Protein AF-A0A803NQQ2-F1 (afdb_monomer_lite)

InterPro domains:
  IPR007873 Glycosyltransferase, ALG3 [PF05208] (1-62)
  IPR007873 Glycosyltransferase, ALG3 [PTHR12646] (1-79)

Sequence (92 aa):
MFV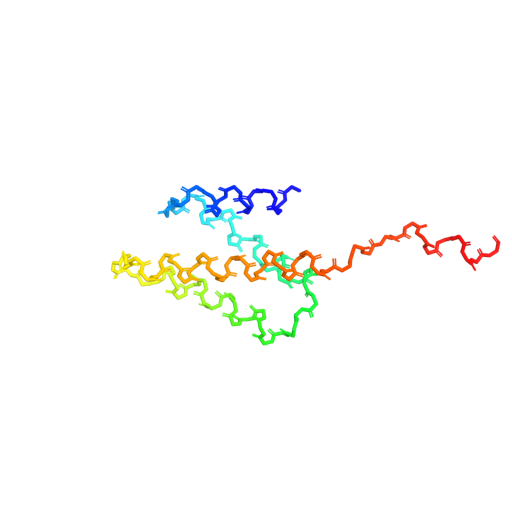GNFIGIICARSLHYQFYSWYFYSIPYLLWKTRYPTLLRVLLFIGIEFCWNVYPSNAFSSALLLCLHLVILFGLWSAPSEFPYVSNTKTE

Organism: Cannabis sativa (NCBI:txid3483)

Secondary structure (DSSP, 8-state):
-HHHHHHHHHHH----HHHHHHHHHHHHHHHHHS---HHHHHHHHHHHHHHHH--S--HHHHHHHHHHHHHHHHHHHSS----GGGGGGS--

pLDDT: mean 70.58, std 8.31, range [45.31, 83.5]

Structure (mmCIF, N/CA/C/O backbone):
data_AF-A0A803NQQ2-F1
#
_entry.id   AF-A0A803NQQ2-F1
#
loop_
_atom_site.group_PDB
_atom_site.id
_atom_site.type_symbol
_atom_site.label_atom_id
_atom_site.label_alt_id
_atom_site.label_comp_id
_atom_site.label_asym_id
_atom_site.label_entity_id
_atom_site.label_seq_id
_atom_site.pdbx_PDB_ins_code
_atom_site.Cartn_x
_atom_site.Cartn_y
_atom_site.Cartn_z
_atom_site.occupancy
_atom_site.B_iso_or_equiv
_atom_site.auth_seq_id
_atom_site.auth_comp_id
_atom_site.auth_asym_id
_atom_site.auth_atom_id
_atom_site.pdbx_PDB_model_num
ATOM 1 N N . MET A 1 1 ? 6.894 6.961 11.009 1.00 61.59 1 MET A N 1
ATOM 2 C CA . MET A 1 1 ? 8.126 6.433 10.376 1.00 61.59 1 MET A CA 1
ATOM 3 C C . MET A 1 1 ? 7.832 5.481 9.215 1.00 61.59 1 MET A C 1
ATOM 5 O O . MET A 1 1 ? 8.303 5.757 8.121 1.00 61.59 1 MET A O 1
ATOM 9 N N . PHE A 1 2 ? 7.023 4.427 9.384 1.00 66.69 2 PHE A N 1
ATOM 10 C CA . PHE A 1 2 ? 6.731 3.452 8.310 1.00 66.69 2 PHE A CA 1
ATOM 11 C C . PHE A 1 2 ? 6.106 4.050 7.035 1.00 66.69 2 PHE A C 1
ATOM 13 O O . PHE A 1 2 ? 6.548 3.746 5.935 1.00 66.69 2 PHE A O 1
ATOM 20 N N . VAL A 1 3 ? 5.153 4.976 7.175 1.00 69.06 3 VAL A N 1
ATOM 21 C CA . VAL A 1 3 ? 4.506 5.662 6.036 1.00 69.06 3 VAL A CA 1
ATOM 22 C C . VAL A 1 3 ? 5.485 6.534 5.246 1.00 69.06 3 VAL A C 1
ATOM 24 O O . VAL A 1 3 ? 5.441 6.563 4.026 1.00 69.06 3 VAL A O 1
ATOM 27 N N . GLY A 1 4 ? 6.403 7.218 5.934 1.00 69.25 4 GLY A N 1
ATOM 28 C CA . GLY A 1 4 ? 7.420 8.053 5.288 1.00 69.25 4 GLY A CA 1
ATOM 29 C C . GLY A 1 4 ? 8.422 7.230 4.476 1.00 69.25 4 GLY A C 1
ATOM 30 O O . GLY A 1 4 ? 8.741 7.595 3.351 1.00 69.25 4 GLY A O 1
ATOM 31 N N . ASN A 1 5 ? 8.845 6.075 5.005 1.00 74.38 5 ASN A N 1
ATOM 32 C CA . ASN A 1 5 ? 9.678 5.121 4.263 1.00 74.38 5 ASN A CA 1
ATOM 33 C C . ASN A 1 5 ? 8.942 4.587 3.027 1.00 74.38 5 ASN A C 1
ATOM 35 O O . ASN A 1 5 ? 9.517 4.513 1.946 1.00 74.38 5 ASN A O 1
ATOM 39 N N . PHE A 1 6 ? 7.648 4.292 3.169 1.00 71.75 6 PHE A N 1
ATOM 40 C CA . PHE A 1 6 ? 6.799 3.859 2.065 1.00 71.75 6 PHE A CA 1
ATOM 41 C C . PHE A 1 6 ? 6.695 4.912 0.949 1.00 71.75 6 PHE A C 1
ATOM 43 O O . PHE A 1 6 ? 6.923 4.590 -0.214 1.00 71.75 6 PHE A O 1
ATOM 50 N N . ILE A 1 7 ? 6.445 6.181 1.294 1.00 75.25 7 ILE A N 1
ATOM 51 C CA . ILE A 1 7 ? 6.404 7.295 0.328 1.00 75.25 7 ILE A CA 1
ATOM 52 C C . ILE A 1 7 ? 7.756 7.466 -0.383 1.00 75.25 7 ILE A C 1
ATOM 54 O O . ILE A 1 7 ? 7.793 7.670 -1.596 1.00 75.25 7 ILE A O 1
ATOM 58 N N . GLY A 1 8 ? 8.869 7.336 0.345 1.00 73.69 8 GLY A N 1
ATOM 59 C CA . GLY A 1 8 ? 10.211 7.399 -0.240 1.00 73.69 8 GLY A CA 1
ATOM 60 C C . GLY A 1 8 ? 10.454 6.312 -1.291 1.00 73.69 8 GLY A C 1
ATOM 61 O O . GLY A 1 8 ? 10.985 6.600 -2.362 1.00 73.69 8 GLY A O 1
ATOM 62 N N . ILE A 1 9 ? 9.999 5.084 -1.030 1.00 71.19 9 ILE A N 1
ATOM 63 C CA . ILE A 1 9 ? 10.116 3.950 -1.962 1.00 71.19 9 ILE A CA 1
ATOM 64 C C . ILE A 1 9 ? 9.251 4.168 -3.217 1.00 71.19 9 ILE A C 1
ATOM 66 O O . ILE A 1 9 ? 9.716 3.902 -4.326 1.00 71.19 9 ILE A O 1
ATOM 70 N N . ILE A 1 10 ? 8.036 4.713 -3.063 1.00 73.50 10 ILE A N 1
ATOM 71 C CA . ILE A 1 10 ? 7.146 5.092 -4.181 1.00 73.50 10 ILE A CA 1
ATOM 72 C C . ILE A 1 10 ? 7.834 6.114 -5.099 1.00 73.50 10 ILE A C 1
ATOM 74 O O . ILE A 1 10 ? 7.846 5.938 -6.318 1.00 73.50 10 ILE A O 1
ATOM 78 N N . CYS A 1 11 ? 8.443 7.156 -4.525 1.00 72.25 11 CYS A N 1
ATOM 79 C CA . CYS A 1 11 ? 9.157 8.183 -5.290 1.00 72.25 11 CYS A CA 1
ATOM 80 C C . CYS A 1 11 ? 10.456 7.674 -5.931 1.00 72.25 11 CYS A C 1
ATOM 82 O O . CYS A 1 11 ? 10.854 8.178 -6.979 1.00 72.25 11 CYS A O 1
ATOM 84 N N . ALA A 1 12 ? 11.121 6.680 -5.336 1.00 66.44 12 ALA A N 1
ATOM 85 C CA . ALA A 1 12 ? 12.418 6.202 -5.811 1.00 66.44 12 ALA A CA 1
ATOM 86 C C . ALA A 1 12 ? 12.348 5.338 -7.085 1.00 66.44 12 ALA A C 1
ATOM 88 O O . ALA A 1 12 ? 13.398 5.068 -7.674 1.00 66.44 12 ALA A O 1
ATOM 89 N N . ARG A 1 13 ? 11.152 4.895 -7.522 1.00 63.31 13 ARG A N 1
ATOM 90 C CA . ARG A 1 13 ? 10.903 4.140 -8.778 1.00 63.31 13 ARG A CA 1
ATOM 91 C C . ARG A 1 13 ? 11.839 2.928 -9.007 1.00 63.31 13 ARG A C 1
ATOM 93 O O . ARG A 1 13 ? 11.932 2.419 -10.121 1.00 63.31 13 ARG A O 1
ATOM 100 N N . SER A 1 14 ? 12.564 2.465 -7.990 1.00 54.38 14 SER A N 1
ATOM 101 C CA . SER A 1 14 ? 13.653 1.499 -8.151 1.00 54.38 14 SER A CA 1
ATOM 102 C C . SER A 1 14 ? 13.234 0.149 -7.595 1.00 54.38 14 SER A C 1
ATOM 104 O O . SER A 1 14 ? 13.110 -0.042 -6.387 1.00 54.38 14 SER A O 1
ATOM 106 N N . LEU A 1 15 ? 13.017 -0.790 -8.515 1.00 59.34 15 LEU A N 1
ATOM 107 C CA . LEU A 1 15 ? 12.639 -2.180 -8.273 1.00 59.34 15 LEU A CA 1
ATOM 108 C C . LEU A 1 15 ? 13.877 -2.974 -7.827 1.00 59.34 15 LEU A C 1
ATOM 110 O O . LEU A 1 15 ? 14.378 -3.836 -8.541 1.00 59.34 15 LEU A O 1
ATOM 114 N N . HIS A 1 16 ? 14.437 -2.621 -6.670 1.00 63.31 16 HIS A N 1
ATOM 115 C CA . HIS A 1 16 ? 15.541 -3.367 -6.075 1.00 63.31 16 HIS A CA 1
ATOM 116 C C . HIS A 1 16 ? 14.992 -4.238 -4.945 1.00 63.31 16 HIS A C 1
ATOM 118 O O . HIS A 1 16 ? 14.361 -3.728 -4.017 1.00 63.31 16 HIS A O 1
ATOM 124 N N . TYR A 1 17 ? 15.243 -5.549 -5.003 1.00 64.19 17 TYR A N 1
ATOM 125 C CA . TYR A 1 17 ? 14.780 -6.528 -4.007 1.00 64.19 17 TYR A CA 1
ATOM 126 C C . TYR A 1 17 ? 15.149 -6.145 -2.562 1.00 64.19 17 TYR A C 1
ATOM 128 O O . TYR A 1 17 ? 14.439 -6.484 -1.619 1.00 64.19 17 TYR A O 1
ATOM 136 N N . GLN A 1 18 ? 16.221 -5.371 -2.385 1.00 62.41 18 GLN A N 1
ATOM 137 C CA . GLN A 1 18 ? 16.642 -4.838 -1.092 1.00 62.41 18 GLN A CA 1
ATOM 138 C C . GLN A 1 18 ? 15.605 -3.898 -0.443 1.00 62.41 18 GLN A C 1
ATOM 140 O O . GLN A 1 18 ? 15.441 -3.928 0.773 1.00 62.41 18 GLN A O 1
ATOM 145 N N . PHE A 1 19 ? 14.876 -3.095 -1.226 1.00 65.19 19 PHE A N 1
ATOM 146 C CA . PHE A 1 19 ? 13.783 -2.258 -0.709 1.00 65.19 19 PHE A CA 1
ATOM 147 C C . PHE A 1 19 ? 12.497 -3.064 -0.477 1.00 65.19 19 PHE A C 1
ATOM 149 O O . PHE A 1 19 ? 11.680 -2.703 0.372 1.00 65.19 19 PHE A O 1
ATOM 156 N N . TYR A 1 20 ? 12.327 -4.179 -1.194 1.00 68.81 20 TYR A N 1
ATOM 157 C CA . TYR A 1 20 ? 11.145 -5.029 -1.083 1.00 68.81 20 TYR A CA 1
ATOM 158 C C . TYR A 1 20 ? 11.046 -5.738 0.269 1.00 68.81 20 TYR A C 1
ATOM 160 O O . TYR A 1 20 ? 9.967 -5.761 0.856 1.00 68.81 20 TYR A O 1
ATOM 168 N N . SER A 1 21 ? 12.155 -6.256 0.807 1.00 70.50 21 SER A N 1
ATOM 169 C CA . SER A 1 21 ? 12.142 -6.974 2.092 1.00 70.50 21 SER A CA 1
ATOM 170 C C . SER A 1 21 ? 11.672 -6.098 3.259 1.00 70.50 21 SER A C 1
ATOM 172 O O . SER A 1 21 ? 10.943 -6.564 4.128 1.00 70.50 21 SER A O 1
ATOM 174 N N . TRP A 1 22 ? 12.010 -4.807 3.246 1.00 69.00 22 TRP A N 1
ATOM 175 C CA . TRP A 1 22 ? 11.561 -3.834 4.249 1.00 69.00 22 TRP A CA 1
ATOM 176 C C . TRP A 1 22 ? 10.088 -3.463 4.089 1.00 69.00 22 TRP A C 1
ATOM 178 O O . TRP A 1 22 ? 9.354 -3.285 5.068 1.00 69.00 22 TRP A O 1
ATOM 188 N N . TYR A 1 23 ? 9.654 -3.343 2.837 1.00 68.81 23 TYR A N 1
ATOM 189 C CA . TYR A 1 23 ? 8.285 -3.004 2.504 1.00 68.81 23 TYR A CA 1
ATOM 190 C C . TYR A 1 23 ? 7.319 -4.138 2.859 1.00 68.81 23 TYR A C 1
ATOM 192 O O . TYR A 1 23 ? 6.313 -3.877 3.517 1.00 68.81 23 TYR A O 1
ATOM 200 N N . PHE A 1 24 ? 7.662 -5.382 2.514 1.00 71.31 24 PHE A N 1
ATOM 201 C CA . PHE A 1 24 ? 6.815 -6.567 2.674 1.00 71.31 24 PHE A CA 1
ATOM 202 C C . PHE A 1 24 ? 6.271 -6.731 4.100 1.00 71.31 24 PHE A C 1
ATOM 204 O O . PHE A 1 24 ? 5.068 -6.904 4.288 1.00 71.31 24 PHE A O 1
ATOM 211 N N . TYR A 1 25 ? 7.127 -6.569 5.114 1.00 71.25 25 TYR A N 1
ATOM 212 C CA . TYR A 1 25 ? 6.716 -6.651 6.522 1.00 71.25 25 TYR A CA 1
ATOM 213 C C . TYR A 1 25 ? 5.811 -5.493 6.970 1.00 71.25 25 TYR A C 1
ATOM 215 O O . TYR A 1 25 ? 5.007 -5.653 7.887 1.00 71.25 25 TYR A O 1
ATOM 223 N N . SER A 1 26 ? 5.910 -4.330 6.325 1.00 71.31 26 SER A N 1
ATOM 224 C CA . SER A 1 26 ? 5.129 -3.141 6.682 1.00 71.31 26 SER A CA 1
ATOM 225 C C . SER A 1 26 ? 3.736 -3.128 6.036 1.00 71.31 26 SER A C 1
ATOM 227 O O . SER A 1 26 ? 2.816 -2.545 6.611 1.00 71.31 26 SER A O 1
ATOM 229 N N . ILE A 1 27 ? 3.537 -3.786 4.883 1.00 73.81 27 ILE A N 1
ATOM 230 C CA . ILE A 1 27 ? 2.235 -3.856 4.184 1.00 73.81 27 ILE A CA 1
ATOM 231 C C . ILE A 1 27 ? 1.092 -4.352 5.073 1.00 73.81 27 ILE A C 1
ATOM 233 O O . ILE A 1 27 ? 0.093 -3.634 5.169 1.00 73.81 27 ILE A O 1
ATOM 237 N N . PRO A 1 28 ? 1.174 -5.535 5.718 1.00 75.44 28 PRO A N 1
ATOM 238 C CA . PRO A 1 28 ? 0.052 -6.057 6.494 1.00 75.44 28 PRO A CA 1
ATOM 239 C C . PRO A 1 28 ? -0.292 -5.122 7.656 1.00 75.44 28 PRO A C 1
ATOM 241 O O . PRO A 1 28 ? -1.469 -4.905 7.943 1.00 75.44 28 PRO A O 1
ATOM 244 N N . TYR A 1 29 ? 0.721 -4.489 8.256 1.00 72.00 29 TYR A N 1
ATOM 245 C CA . TYR A 1 29 ? 0.540 -3.496 9.309 1.00 72.00 29 TYR A CA 1
ATOM 246 C C . TYR A 1 29 ? -0.175 -2.229 8.805 1.00 72.00 29 TYR A C 1
ATOM 248 O O . TYR A 1 29 ? -1.130 -1.769 9.434 1.00 72.00 29 TYR A O 1
ATOM 256 N N . LEU A 1 30 ? 0.222 -1.683 7.647 1.00 70.56 30 LEU A N 1
ATOM 257 C CA . LEU A 1 30 ? -0.447 -0.523 7.041 1.00 70.56 30 LEU A CA 1
ATOM 258 C C . LEU A 1 30 ? -1.895 -0.846 6.633 1.00 70.56 30 LEU A C 1
ATOM 260 O O . LEU A 1 30 ? -2.798 -0.055 6.906 1.00 70.56 30 LEU A O 1
ATOM 264 N N . LEU A 1 31 ? -2.140 -2.018 6.041 1.00 72.19 31 LEU A N 1
ATOM 265 C CA . LEU A 1 31 ? -3.483 -2.471 5.659 1.00 72.19 31 LEU A CA 1
ATOM 266 C C . LEU A 1 31 ? -4.408 -2.626 6.868 1.00 72.19 31 LEU A C 1
ATOM 268 O O . LEU A 1 31 ? -5.585 -2.273 6.786 1.00 72.19 31 LEU A O 1
ATOM 272 N N . TRP A 1 32 ? -3.898 -3.112 8.001 1.00 73.31 32 TRP A N 1
ATOM 273 C CA . TRP A 1 32 ? -4.702 -3.234 9.219 1.00 73.31 32 TRP A CA 1
ATOM 274 C C . TRP A 1 32 ? -5.036 -1.890 9.863 1.00 73.31 32 TRP A C 1
ATOM 276 O O . TRP A 1 32 ? -6.070 -1.776 10.522 1.00 73.31 32 TRP A O 1
ATOM 286 N N . LYS A 1 33 ? -4.205 -0.864 9.640 1.00 70.81 33 LYS A N 1
ATOM 287 C CA . LYS A 1 33 ? -4.505 0.515 10.052 1.00 70.81 33 LYS A CA 1
ATOM 288 C C . LYS A 1 33 ? -5.597 1.160 9.200 1.00 70.81 33 LYS A C 1
ATOM 290 O O . LYS A 1 33 ? -6.301 2.033 9.698 1.00 70.81 33 LYS A O 1
ATOM 295 N N . THR A 1 34 ? -5.772 0.737 7.949 1.00 72.62 34 THR A N 1
ATOM 296 C CA . THR A 1 34 ? -6.854 1.241 7.092 1.00 72.62 34 THR A CA 1
ATOM 297 C C . THR A 1 34 ? -8.199 0.582 7.406 1.00 72.62 34 THR A C 1
ATOM 299 O O . THR A 1 34 ? -8.297 -0.636 7.568 1.00 72.62 34 THR A O 1
ATOM 302 N N . ARG A 1 35 ? -9.287 1.365 7.412 1.00 68.44 35 ARG A N 1
ATOM 303 C CA . ARG A 1 35 ? -10.670 0.869 7.580 1.00 68.44 35 ARG A CA 1
ATOM 304 C C . ARG A 1 35 ? -11.221 0.202 6.308 1.00 68.44 35 ARG A C 1
ATOM 306 O O . ARG A 1 35 ? -12.404 0.312 6.007 1.00 68.44 35 ARG A O 1
ATOM 313 N N . TYR A 1 36 ? -10.368 -0.449 5.523 1.00 75.25 36 TYR A N 1
ATOM 314 C CA . TYR A 1 36 ? -10.799 -1.174 4.336 1.00 75.25 36 TYR A CA 1
ATOM 315 C C . TYR A 1 36 ? -11.411 -2.528 4.697 1.00 75.25 36 TYR A C 1
ATOM 317 O O . TYR A 1 36 ? -10.947 -3.158 5.653 1.00 75.25 36 TYR A O 1
ATOM 325 N N . PRO A 1 37 ? -12.413 -3.003 3.932 1.00 78.88 37 PRO A N 1
ATOM 326 C CA . PRO A 1 37 ? -12.939 -4.350 4.099 1.00 78.88 37 PRO A CA 1
ATOM 327 C C . PRO A 1 37 ? -11.821 -5.372 3.878 1.00 78.88 37 PRO A C 1
ATOM 329 O O . PRO A 1 37 ? -10.935 -5.168 3.044 1.00 78.88 37 PRO A O 1
ATOM 332 N N . THR A 1 38 ? -11.868 -6.487 4.607 1.00 79.06 38 THR A N 1
ATOM 333 C CA . THR A 1 38 ? -10.829 -7.530 4.591 1.00 79.06 38 THR A CA 1
ATOM 334 C C . THR A 1 38 ? -10.514 -8.021 3.176 1.00 79.06 38 THR A C 1
ATOM 336 O O . THR A 1 38 ? -9.356 -8.267 2.856 1.00 79.06 38 THR A O 1
ATOM 339 N N . LEU A 1 39 ? -11.522 -8.064 2.298 1.00 80.31 39 LEU A N 1
ATOM 340 C CA . LEU A 1 39 ? -11.352 -8.399 0.883 1.00 80.31 39 LEU A CA 1
ATOM 341 C C . LEU A 1 39 ? -10.410 -7.440 0.150 1.00 80.31 39 LEU A C 1
ATOM 343 O O . LEU A 1 39 ? -9.504 -7.895 -0.538 1.00 80.31 39 LEU A O 1
ATOM 347 N N . LEU A 1 40 ? -10.575 -6.124 0.320 1.00 78.44 40 LEU A N 1
ATOM 348 C CA . LEU A 1 40 ? -9.727 -5.138 -0.355 1.00 78.44 40 LEU A CA 1
ATOM 349 C C . LEU A 1 40 ? -8.281 -5.218 0.152 1.00 78.44 40 LEU A C 1
ATOM 351 O O . LEU A 1 40 ? -7.348 -5.078 -0.630 1.00 78.44 40 LEU A O 1
ATOM 355 N N . ARG A 1 41 ? -8.095 -5.504 1.447 1.00 81.06 41 ARG A N 1
ATOM 356 C CA . ARG A 1 41 ? -6.770 -5.724 2.047 1.00 81.06 41 ARG A CA 1
ATOM 357 C C . ARG A 1 41 ? -6.053 -6.892 1.364 1.00 81.06 41 ARG A C 1
ATOM 359 O O . ARG A 1 41 ? -4.933 -6.743 0.893 1.00 81.06 41 ARG A O 1
ATOM 366 N N . VAL A 1 42 ? -6.719 -8.038 1.255 1.00 82.00 42 VAL A N 1
ATOM 367 C CA . VAL A 1 42 ? -6.140 -9.226 0.611 1.00 82.00 42 VAL A CA 1
ATOM 368 C C . VAL A 1 42 ? -5.886 -8.978 -0.879 1.00 82.00 42 VAL A C 1
ATOM 370 O O . VAL A 1 42 ? -4.826 -9.332 -1.383 1.00 82.00 42 VAL A O 1
ATOM 373 N N . LEU A 1 43 ? -6.807 -8.303 -1.572 1.00 83.50 43 LEU A N 1
ATOM 3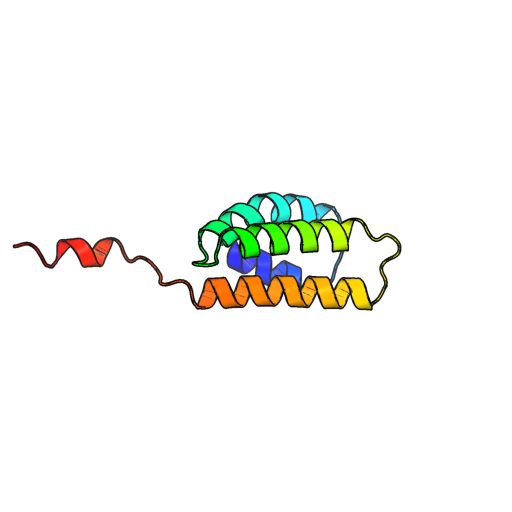74 C CA . LEU A 1 43 ? -6.678 -8.000 -2.999 1.00 83.50 43 LEU A CA 1
ATOM 375 C C . LEU A 1 43 ? -5.491 -7.066 -3.282 1.00 83.50 43 LEU A C 1
ATOM 377 O O . LEU A 1 43 ? -4.744 -7.294 -4.229 1.00 83.50 43 LEU A O 1
ATOM 381 N N . LEU A 1 44 ? -5.265 -6.065 -2.426 1.00 81.25 44 LEU A N 1
ATOM 382 C CA . LEU A 1 44 ? -4.087 -5.196 -2.498 1.00 81.25 44 LEU A CA 1
ATOM 383 C C . LEU A 1 44 ? -2.788 -5.983 -2.273 1.00 81.25 44 LEU A C 1
ATOM 385 O O . LEU A 1 44 ? -1.824 -5.773 -3.003 1.00 81.25 44 LEU A O 1
ATOM 389 N N . PHE A 1 45 ? -2.769 -6.903 -1.304 1.00 81.81 45 PHE A N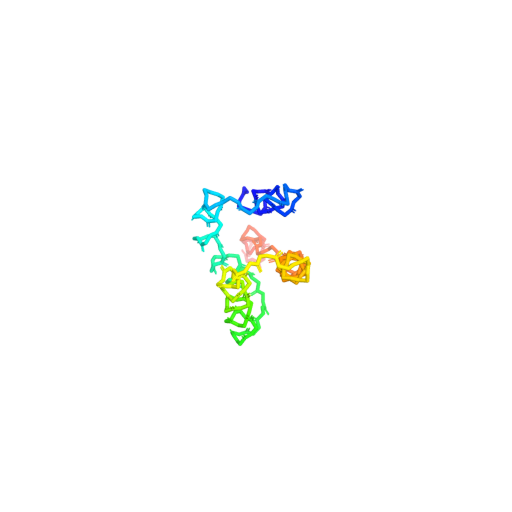 1
ATOM 390 C CA . PHE A 1 45 ? -1.598 -7.738 -1.016 1.00 81.81 45 PHE A CA 1
ATOM 391 C C . PHE A 1 45 ? -1.241 -8.641 -2.207 1.00 81.81 45 PHE A C 1
ATOM 393 O O . PHE A 1 45 ? -0.121 -8.588 -2.714 1.00 81.81 45 PHE A O 1
ATOM 400 N N . ILE A 1 46 ? -2.232 -9.369 -2.732 1.00 81.00 46 ILE A N 1
ATOM 401 C CA . ILE A 1 46 ? -2.072 -10.248 -3.898 1.00 81.00 46 ILE A CA 1
ATOM 402 C C . ILE A 1 46 ? -1.689 -9.442 -5.143 1.00 81.00 46 ILE A C 1
ATOM 404 O O . ILE A 1 46 ? -0.842 -9.878 -5.916 1.00 81.00 46 ILE A O 1
ATOM 408 N N . GLY A 1 47 ? -2.266 -8.254 -5.344 1.00 78.94 47 GLY A N 1
ATOM 409 C CA . GLY A 1 47 ? -1.925 -7.390 -6.476 1.00 78.94 47 GLY A CA 1
ATOM 410 C C . GLY A 1 47 ? -0.462 -6.936 -6.457 1.00 78.94 47 GLY A C 1
ATOM 411 O O . GLY A 1 47 ? 0.177 -6.870 -7.505 1.00 78.94 47 GLY A O 1
ATOM 412 N N . ILE A 1 48 ? 0.095 -6.676 -5.271 1.00 79.00 48 ILE A N 1
ATOM 413 C CA . ILE A 1 48 ? 1.509 -6.311 -5.104 1.00 79.00 48 ILE A CA 1
ATOM 414 C C . ILE A 1 48 ? 2.417 -7.511 -5.379 1.00 79.00 48 ILE A C 1
ATOM 416 O O . ILE A 1 48 ? 3.409 -7.357 -6.094 1.00 79.00 48 ILE A O 1
ATOM 420 N N . GLU A 1 49 ? 2.077 -8.694 -4.859 1.00 79.44 49 GLU A N 1
ATOM 421 C CA . GLU A 1 49 ? 2.811 -9.933 -5.150 1.00 79.44 49 GLU A CA 1
ATOM 422 C C . GLU A 1 49 ? 2.757 -10.288 -6.639 1.00 79.44 49 GLU A C 1
ATOM 424 O O . GLU A 1 49 ? 3.780 -10.638 -7.223 1.00 79.44 49 GLU A O 1
ATOM 429 N N . PHE A 1 50 ? 1.602 -10.118 -7.284 1.00 76.00 50 PHE A N 1
ATOM 430 C CA . PHE A 1 50 ? 1.430 -10.366 -8.714 1.00 76.00 50 PHE A CA 1
ATOM 431 C C . PHE A 1 50 ? 2.280 -9.415 -9.564 1.00 76.00 50 PHE A C 1
ATOM 433 O O . PHE A 1 50 ? 2.997 -9.861 -10.460 1.00 76.00 50 PHE A O 1
ATOM 440 N N . CYS A 1 51 ? 2.283 -8.117 -9.242 1.00 72.69 51 CYS A N 1
ATOM 441 C CA . CYS A 1 51 ? 3.159 -7.146 -9.900 1.00 72.69 51 CYS A CA 1
ATOM 442 C C . CYS A 1 51 ? 4.651 -7.483 -9.727 1.00 72.69 51 CYS A C 1
ATOM 444 O O . CYS A 1 51 ? 5.440 -7.175 -10.619 1.00 72.69 51 CYS A O 1
ATOM 446 N N . TRP A 1 52 ? 5.031 -8.114 -8.611 1.00 67.44 52 TRP A N 1
ATOM 447 C CA . TRP A 1 52 ? 6.395 -8.589 -8.352 1.00 67.44 52 TRP A CA 1
ATOM 448 C C . TRP A 1 52 ? 6.732 -9.927 -9.023 1.00 67.44 52 TRP A C 1
ATOM 450 O O . TRP A 1 52 ? 7.904 -10.190 -9.289 1.00 67.44 52 TRP A O 1
ATOM 460 N N . ASN A 1 53 ? 5.734 -10.765 -9.306 1.00 72.81 53 ASN A N 1
ATOM 461 C CA . ASN A 1 53 ? 5.910 -12.065 -9.954 1.00 72.81 53 ASN A CA 1
ATOM 462 C C . ASN A 1 53 ? 6.021 -11.952 -11.488 1.00 72.81 53 ASN A C 1
ATOM 464 O O . ASN A 1 53 ? 6.619 -12.810 -12.133 1.00 72.81 53 ASN A O 1
ATOM 468 N N . VAL A 1 54 ? 5.496 -10.873 -12.082 1.00 68.38 54 VAL A N 1
ATOM 469 C CA . VAL A 1 54 ? 5.628 -10.594 -13.520 1.00 68.38 54 VAL A CA 1
ATOM 470 C C . VAL A 1 54 ? 7.046 -10.105 -13.846 1.00 68.38 54 VAL A C 1
ATOM 472 O O . VAL A 1 54 ? 7.370 -8.924 -13.711 1.00 68.38 54 VAL A O 1
ATOM 475 N N . TYR A 1 55 ? 7.879 -11.027 -14.330 1.00 54.41 55 TYR A N 1
ATOM 476 C CA . TYR A 1 55 ? 9.168 -10.755 -14.974 1.00 54.41 55 TYR A CA 1
ATOM 477 C C . TYR A 1 55 ? 9.051 -11.110 -16.471 1.00 54.41 55 TYR A C 1
ATOM 479 O O . TYR A 1 55 ? 8.674 -12.247 -16.761 1.00 54.41 55 TYR A O 1
ATOM 487 N N . PRO A 1 56 ? 9.337 -10.217 -17.448 1.00 56.94 56 PRO A N 1
ATOM 488 C CA . PRO A 1 56 ? 9.992 -8.905 -17.371 1.00 56.94 56 PRO A CA 1
ATOM 489 C C . PRO A 1 56 ? 9.053 -7.733 -17.023 1.00 56.94 56 PRO A C 1
ATOM 491 O O . PRO A 1 56 ? 7.846 -7.758 -17.271 1.00 56.94 56 PRO A O 1
ATOM 494 N N . SER A 1 57 ? 9.640 -6.663 -16.482 1.00 50.56 57 SER A N 1
ATOM 495 C CA . SER A 1 57 ? 8.954 -5.445 -16.046 1.00 50.56 57 SER A CA 1
ATOM 496 C C . SER A 1 57 ? 8.439 -4.615 -17.228 1.00 50.56 57 SER A C 1
ATOM 498 O O . SER A 1 57 ? 9.100 -3.717 -17.744 1.00 50.56 57 SER A O 1
ATOM 500 N N . ASN A 1 58 ? 7.203 -4.880 -17.646 1.00 62.94 58 ASN A N 1
ATOM 501 C CA . ASN A 1 58 ? 6.473 -3.968 -18.522 1.00 62.94 58 ASN A CA 1
ATOM 502 C C . ASN A 1 58 ? 6.180 -2.648 -17.789 1.00 62.94 58 ASN A C 1
ATOM 504 O O . ASN A 1 58 ? 5.812 -2.653 -16.611 1.00 62.94 58 ASN A O 1
ATOM 508 N N . ALA A 1 59 ? 6.264 -1.516 -18.498 1.00 65.94 59 ALA A N 1
ATOM 509 C CA . ALA A 1 59 ? 5.927 -0.191 -17.958 1.00 65.94 59 ALA A CA 1
ATOM 510 C C . ALA A 1 59 ? 4.527 -0.158 -17.309 1.00 65.94 59 ALA A C 1
ATOM 512 O O . ALA A 1 59 ? 4.307 0.544 -16.323 1.00 65.94 59 ALA A O 1
ATOM 513 N N . PHE A 1 60 ? 3.616 -0.991 -17.817 1.00 67.94 60 PHE A N 1
ATOM 514 C CA . PHE A 1 60 ? 2.279 -1.199 -17.275 1.00 67.94 60 PHE A CA 1
ATOM 515 C C . PHE A 1 60 ? 2.283 -1.782 -15.851 1.00 67.94 60 PHE A C 1
ATOM 517 O O . PHE A 1 60 ? 1.568 -1.283 -14.989 1.00 67.94 60 PHE A O 1
ATOM 524 N N . SER A 1 61 ? 3.132 -2.777 -15.567 1.00 70.62 61 SER A N 1
ATOM 525 C CA . SER A 1 61 ? 3.221 -3.411 -14.240 1.00 70.62 61 SER A CA 1
ATOM 526 C C . SER A 1 61 ? 3.772 -2.440 -13.190 1.00 70.62 61 SER A C 1
ATOM 528 O O . SER A 1 61 ? 3.293 -2.383 -12.061 1.00 70.62 61 SER A O 1
ATOM 530 N N . SER A 1 62 ? 4.732 -1.593 -13.583 1.00 71.62 62 SER A N 1
ATOM 531 C CA . SER A 1 62 ? 5.277 -0.547 -12.708 1.00 71.62 62 SER A CA 1
ATOM 532 C C . SER A 1 62 ? 4.248 0.550 -12.398 1.00 71.62 62 SER A C 1
ATOM 534 O O . SER A 1 62 ? 4.133 0.967 -11.245 1.00 71.62 62 SER A O 1
ATOM 536 N N . ALA A 1 63 ? 3.459 0.977 -13.390 1.00 73.44 63 ALA A N 1
ATOM 537 C CA . ALA A 1 63 ? 2.377 1.943 -13.188 1.00 73.44 63 ALA A CA 1
ATOM 538 C C . ALA A 1 63 ? 1.234 1.366 -12.334 1.00 73.44 63 ALA A C 1
ATOM 540 O O . ALA A 1 63 ? 0.718 2.050 -11.451 1.00 73.44 63 ALA A O 1
ATOM 541 N N . LEU A 1 64 ? 0.873 0.096 -12.542 1.00 77.12 64 LEU A N 1
ATOM 542 C CA . LEU A 1 64 ? -0.147 -0.588 -11.749 1.00 77.12 64 LEU A CA 1
ATOM 543 C C . LEU A 1 64 ? 0.286 -0.721 -10.283 1.00 77.12 64 LEU A C 1
ATOM 545 O O . LEU A 1 64 ? -0.488 -0.399 -9.381 1.00 77.12 64 LEU A O 1
ATOM 549 N N . LEU A 1 65 ? 1.541 -1.117 -10.044 1.00 77.88 65 LEU A N 1
ATOM 550 C CA . LEU A 1 65 ? 2.131 -1.166 -8.707 1.00 77.88 65 LEU A CA 1
ATOM 551 C C . LEU A 1 65 ? 2.056 0.209 -8.023 1.00 77.88 65 LEU A C 1
ATOM 553 O O . LEU A 1 65 ? 1.618 0.289 -6.875 1.00 77.88 65 LEU A O 1
ATOM 557 N N . LEU A 1 66 ? 2.411 1.284 -8.737 1.00 77.62 66 LEU A N 1
ATOM 558 C CA . LEU A 1 66 ? 2.313 2.659 -8.240 1.00 77.62 66 LEU A CA 1
ATOM 559 C C . LEU A 1 66 ? 0.871 3.019 -7.854 1.00 77.62 66 LEU A C 1
ATOM 561 O O . LEU A 1 66 ? 0.644 3.530 -6.759 1.00 77.62 66 LEU A O 1
ATOM 565 N N . CYS A 1 67 ? -0.109 2.706 -8.704 1.00 80.88 67 CYS A N 1
ATOM 566 C CA . CYS A 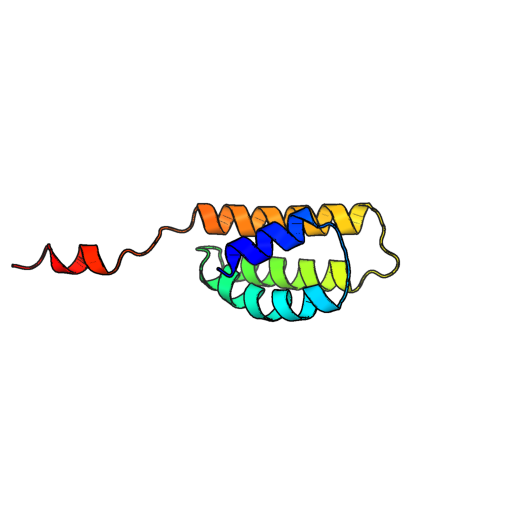1 67 ? -1.521 2.949 -8.404 1.00 80.88 67 CYS A CA 1
ATOM 567 C C . CYS A 1 67 ? -1.985 2.189 -7.154 1.00 80.88 67 CYS A C 1
ATOM 569 O O . CYS A 1 67 ? -2.623 2.790 -6.290 1.00 80.88 67 CYS A O 1
ATOM 571 N N . LEU A 1 68 ? -1.623 0.908 -7.003 1.00 81.06 68 LEU A N 1
ATOM 572 C CA . LEU A 1 68 ? -1.920 0.145 -5.782 1.00 81.06 68 LEU A CA 1
ATOM 573 C C . LEU A 1 68 ? -1.312 0.807 -4.537 1.00 81.06 68 LEU A C 1
ATOM 575 O O . LEU A 1 68 ? -1.972 0.915 -3.502 1.00 81.06 68 LEU A O 1
ATOM 579 N N . HIS A 1 69 ? -0.075 1.294 -4.643 1.00 80.00 69 HIS A N 1
ATOM 580 C CA . HIS A 1 69 ? 0.600 1.982 -3.547 1.00 80.00 69 HIS A CA 1
ATOM 581 C C . HIS A 1 69 ? -0.089 3.306 -3.178 1.00 80.00 69 HIS A C 1
ATOM 583 O O . HIS A 1 69 ? -0.249 3.605 -1.993 1.00 80.00 69 HIS A O 1
ATOM 589 N N . LEU A 1 70 ? -0.550 4.073 -4.171 1.00 80.94 70 LEU A N 1
ATOM 590 C CA . LEU A 1 70 ? -1.305 5.312 -3.957 1.00 80.94 70 LEU A CA 1
ATOM 591 C C . LEU A 1 70 ? -2.666 5.057 -3.301 1.00 80.94 70 LEU A C 1
ATOM 593 O O . LEU A 1 70 ? -3.059 5.815 -2.416 1.00 80.94 70 LEU A O 1
ATOM 597 N N . VAL A 1 71 ? -3.360 3.976 -3.670 1.00 82.00 71 VAL A N 1
ATOM 598 C CA . VAL A 1 71 ? -4.624 3.578 -3.025 1.00 82.00 71 VAL A CA 1
ATOM 599 C C . VAL A 1 71 ? -4.407 3.274 -1.541 1.00 82.00 71 VAL A C 1
ATOM 601 O O . VAL A 1 71 ? -5.173 3.743 -0.700 1.00 82.00 71 VAL A O 1
ATOM 604 N N . ILE A 1 72 ? -3.335 2.554 -1.195 1.00 78.75 72 ILE A N 1
ATOM 605 C CA . ILE A 1 72 ? -2.975 2.288 0.208 1.00 78.75 72 ILE A CA 1
ATOM 606 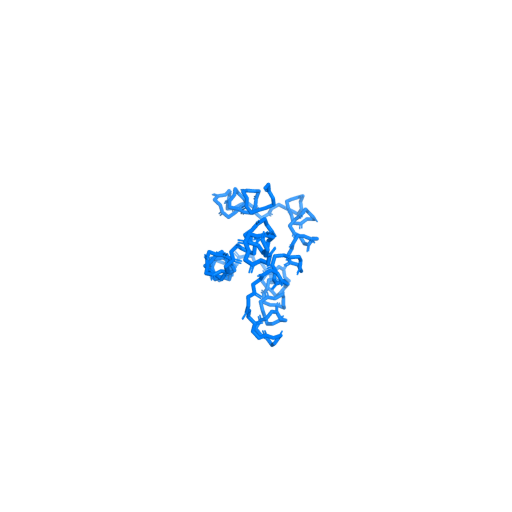C C . ILE A 1 72 ? -2.681 3.597 0.949 1.00 78.75 72 ILE A C 1
ATOM 608 O O . ILE A 1 72 ? -3.139 3.781 2.077 1.00 78.75 72 ILE A O 1
ATOM 612 N N . LEU A 1 73 ? -1.953 4.521 0.312 1.00 78.88 73 LEU A N 1
ATOM 613 C CA . LEU A 1 73 ? -1.635 5.825 0.891 1.00 78.88 73 LEU A CA 1
ATOM 614 C C . LEU A 1 73 ? -2.901 6.650 1.165 1.00 78.88 73 LEU A C 1
ATOM 616 O O . LEU A 1 73 ? -3.043 7.223 2.244 1.00 78.88 73 LEU A O 1
ATOM 620 N N . PHE A 1 74 ? -3.837 6.667 0.215 1.00 80.69 74 PHE A N 1
ATOM 621 C CA . PHE A 1 74 ? -5.109 7.370 0.349 1.00 80.69 74 PHE A CA 1
ATOM 622 C C . PHE A 1 74 ? -5.976 6.766 1.460 1.00 80.69 74 PHE A C 1
ATOM 624 O O . PHE A 1 74 ? -6.504 7.488 2.304 1.00 80.69 74 PHE A O 1
ATOM 631 N N . GLY A 1 75 ? -6.055 5.434 1.529 1.00 79.12 75 GLY A N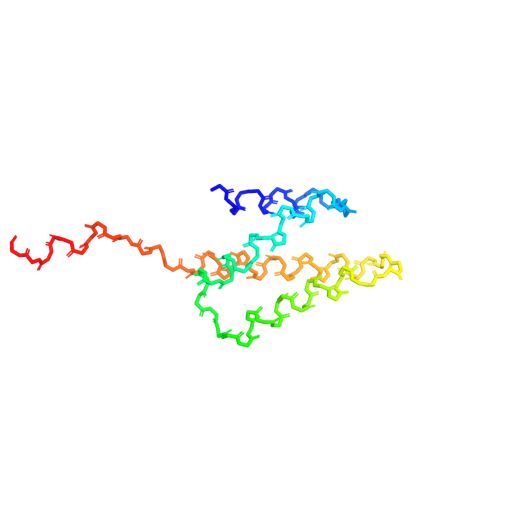 1
ATOM 632 C CA . GLY A 1 75 ? -6.745 4.744 2.617 1.00 79.12 75 GLY A CA 1
ATOM 633 C C . GLY A 1 75 ? -6.149 5.043 3.988 1.00 79.12 75 GLY A C 1
ATOM 634 O O . GLY A 1 75 ? -6.882 5.133 4.974 1.00 79.12 75 GLY A O 1
ATOM 635 N N . LEU A 1 76 ? -4.830 5.227 4.056 1.00 75.31 76 LEU A N 1
ATOM 636 C CA . LEU A 1 76 ? -4.146 5.600 5.287 1.00 75.31 76 LEU A CA 1
ATOM 637 C C . LEU A 1 76 ? -4.394 7.061 5.671 1.00 75.31 76 LEU A C 1
ATOM 639 O O . LEU A 1 76 ? -4.526 7.351 6.855 1.00 75.31 76 LEU A O 1
ATOM 643 N N . TRP A 1 77 ? -4.507 7.957 4.691 1.00 77.06 77 TRP A N 1
ATOM 644 C CA . TRP A 1 77 ? -4.882 9.354 4.915 1.00 77.06 77 TRP A CA 1
ATOM 645 C C . TRP A 1 77 ? -6.318 9.495 5.436 1.00 77.06 77 TRP A C 1
ATOM 647 O O . TRP A 1 77 ? -6.586 10.315 6.309 1.00 77.06 77 TRP A O 1
ATOM 657 N N . SER A 1 78 ? -7.248 8.675 4.937 1.00 77.75 78 SER A N 1
ATOM 658 C CA . SER A 1 78 ? -8.636 8.649 5.420 1.00 77.75 78 SER A CA 1
ATOM 659 C C . SER A 1 78 ? -8.830 7.901 6.742 1.00 77.75 78 SER A C 1
ATOM 661 O O . SER A 1 78 ? -9.914 7.981 7.322 1.00 77.75 78 SER A O 1
ATOM 663 N N . ALA A 1 79 ? -7.835 7.154 7.224 1.00 74.06 79 ALA A N 1
ATOM 664 C CA . ALA A 1 79 ? -7.948 6.456 8.497 1.00 74.06 79 ALA A CA 1
ATOM 665 C C . ALA A 1 79 ? -7.905 7.478 9.653 1.00 74.06 79 ALA A C 1
ATOM 667 O O . ALA A 1 79 ? -6.915 8.201 9.778 1.00 74.06 79 ALA A O 1
ATOM 668 N N . PRO A 1 80 ? -8.942 7.558 10.512 1.00 64.38 80 PRO A N 1
ATOM 669 C CA . PRO A 1 80 ? -8.920 8.462 11.653 1.00 64.38 80 PRO A CA 1
ATOM 670 C C . PRO A 1 80 ? -7.767 8.081 12.585 1.00 64.38 80 PRO A C 1
ATOM 672 O O . PRO A 1 80 ? -7.570 6.912 12.929 1.00 64.38 80 PRO A O 1
ATOM 675 N N . SER A 1 81 ? -6.987 9.076 12.995 1.00 62.72 81 SER A N 1
ATOM 676 C CA . SER A 1 81 ? -6.011 8.915 14.062 1.00 62.72 81 SER A CA 1
ATOM 677 C C . SER A 1 81 ? -6.771 8.732 15.368 1.00 62.72 81 SER A C 1
ATOM 679 O O . SER A 1 81 ? -7.293 9.692 15.928 1.00 62.72 81 SER A O 1
ATOM 681 N N . GLU A 1 82 ? -6.867 7.487 15.832 1.00 60.62 82 GLU A N 1
ATOM 682 C CA . GLU A 1 82 ? -7.343 7.186 17.180 1.00 60.62 82 GLU A CA 1
ATOM 683 C C . GLU A 1 82 ? -6.448 7.961 18.157 1.00 60.62 82 GLU A C 1
ATOM 685 O O . GLU A 1 82 ? -5.253 7.678 18.271 1.00 60.62 82 GLU A O 1
ATOM 690 N N . PHE A 1 83 ? -6.995 9.002 18.782 1.00 62.34 83 PHE A N 1
ATOM 691 C CA . PHE A 1 83 ? -6.299 9.814 19.772 1.00 62.34 83 PHE A CA 1
ATOM 692 C C . PHE A 1 83 ? -6.673 9.285 21.160 1.00 62.34 83 PHE A C 1
ATOM 694 O O . PHE A 1 83 ? -7.681 9.722 21.722 1.00 62.34 83 PHE A O 1
ATOM 701 N N . PRO A 1 84 ? -5.899 8.344 21.739 1.00 62.34 84 PRO A N 1
ATOM 702 C CA . PRO A 1 84 ? -6.258 7.697 23.004 1.00 62.34 84 PRO A CA 1
ATOM 703 C C . PRO A 1 84 ? -6.401 8.688 24.171 1.00 62.34 84 PRO A C 1
ATOM 705 O O . PRO A 1 84 ? -7.114 8.414 25.132 1.00 62.34 84 PRO A O 1
ATOM 708 N N . TYR A 1 85 ? -5.786 9.868 24.071 1.00 61.12 85 TYR A N 1
ATOM 709 C CA . TYR A 1 85 ? -5.786 10.899 25.108 1.00 61.12 85 TYR A CA 1
ATOM 710 C C . TYR A 1 85 ? -7.094 11.702 25.228 1.00 61.12 85 TYR A C 1
ATOM 712 O O . TYR A 1 85 ? -7.355 12.251 26.292 1.00 61.12 85 TYR A O 1
ATOM 720 N N . VAL A 1 86 ? -7.951 11.740 24.198 1.00 61.19 86 VAL A N 1
ATOM 721 C CA . VAL A 1 86 ? -9.243 12.467 24.255 1.00 61.19 86 VAL A CA 1
ATOM 722 C C . VAL A 1 86 ? -10.315 11.693 25.041 1.00 61.19 86 VAL A C 1
ATOM 724 O O . VAL A 1 86 ? -11.314 12.264 25.472 1.00 61.19 86 VAL A O 1
ATOM 727 N N . SER A 1 87 ? -10.111 10.393 25.270 1.00 56.97 87 SER A N 1
ATOM 728 C CA . SER A 1 87 ? -11.080 9.544 25.976 1.00 56.97 87 SER A CA 1
ATOM 729 C C . SER A 1 87 ? -11.165 9.804 27.487 1.00 56.97 87 SER A C 1
ATOM 731 O O . SER A 1 87 ? -12.214 9.569 28.072 1.00 56.97 87 SER A O 1
ATOM 733 N N . ASN A 1 88 ? -10.109 10.343 28.107 1.00 57.09 88 ASN A N 1
ATOM 734 C CA . ASN A 1 88 ? -10.038 10.538 29.562 1.00 57.09 88 ASN A CA 1
ATOM 735 C C . ASN A 1 88 ? -10.607 11.881 30.056 1.00 57.09 88 ASN A C 1
ATOM 737 O O . ASN A 1 88 ? -10.587 12.134 31.249 1.00 57.09 88 ASN A O 1
ATOM 741 N N . THR A 1 89 ? -11.097 12.763 29.177 1.00 58.91 89 THR A N 1
ATOM 742 C CA . THR A 1 89 ? -11.592 14.102 29.577 1.00 58.91 89 THR A CA 1
ATOM 743 C C . THR A 1 89 ? -13.118 14.209 29.630 1.00 58.91 89 THR A C 1
ATOM 745 O O . THR A 1 89 ? -13.646 15.297 29.838 1.00 58.91 89 THR A O 1
ATOM 748 N N . LYS A 1 90 ? -13.848 13.110 29.387 1.00 56.66 90 LYS A N 1
ATOM 749 C CA . LYS A 1 90 ? -15.327 13.092 29.379 1.00 56.66 90 LYS A CA 1
ATOM 750 C C . LYS A 1 90 ? -15.953 12.277 30.509 1.00 56.66 90 LYS A C 1
ATOM 752 O O . LYS A 1 90 ? -17.175 12.189 30.577 1.00 56.66 90 LYS A O 1
ATOM 757 N N . THR A 1 91 ? -15.140 11.711 31.384 1.00 56.03 91 THR A N 1
ATOM 758 C CA . THR A 1 91 ? -15.591 11.067 32.613 1.00 56.03 91 THR A CA 1
ATOM 759 C C . THR A 1 91 ? -14.900 11.765 33.770 1.00 56.03 91 THR A C 1
ATOM 761 O O . THR A 1 91 ? -13.726 11.507 34.007 1.00 56.03 91 THR A O 1
ATOM 764 N N . GLU A 1 92 ? -15.691 12.618 34.429 1.00 45.31 92 GLU A N 1
ATOM 765 C CA . GLU A 1 92 ? -15.494 13.218 35.762 1.00 45.31 92 GLU A CA 1
ATOM 766 C C . GLU A 1 92 ? -14.646 14.497 35.850 1.00 45.31 92 GLU A C 1
ATOM 768 O O . GLU A 1 92 ? -13.418 14.470 35.620 1.00 45.31 92 GLU A O 1
#

Radius of gyration: 15.9 Å; chains: 1; bounding box: 32×26×54 Å

Foldseek 3Di:
DLVVLLVVVLVVLDPDVVSVVSNLVCLLVLLVLFPDDPVLSVVLNVLLVVLVVDPPNDPVSSVSNSVSSVVSVVSNVPRDDPPVVVVPPPDD